Protein AF-A0A978TLA3-F1 (afdb_monomer_lite)

Structure (mmCIF, N/CA/C/O backbone):
data_AF-A0A978TLA3-F1
#
_entry.id   AF-A0A978TLA3-F1
#
loop_
_atom_site.group_PDB
_atom_site.id
_atom_site.type_symbol
_atom_site.label_atom_id
_atom_site.label_alt_id
_atom_site.label_comp_id
_atom_site.label_asym_id
_atom_site.label_entity_id
_atom_site.label_seq_id
_atom_site.pdbx_PDB_ins_code
_atom_site.Cartn_x
_atom_site.Cartn_y
_atom_site.Cartn_z
_atom_site.occupancy
_atom_site.B_iso_or_equiv
_atom_site.auth_seq_id
_atom_site.auth_comp_id
_atom_site.auth_asym_id
_atom_site.auth_atom_id
_atom_site.pdbx_PDB_model_num
ATOM 1 N N . MET A 1 1 ? 11.233 10.760 10.589 1.00 55.78 1 MET A N 1
ATOM 2 C CA . MET A 1 1 ? 12.079 9.953 9.686 1.00 55.78 1 MET A CA 1
ATOM 3 C C . MET A 1 1 ? 11.313 8.679 9.396 1.00 55.78 1 MET A C 1
ATOM 5 O O . MET A 1 1 ? 10.830 8.082 10.350 1.00 55.78 1 MET A O 1
ATOM 9 N N . LEU A 1 2 ? 11.121 8.331 8.123 1.00 65.62 2 LEU A N 1
ATOM 10 C CA . LEU A 1 2 ? 10.446 7.096 7.728 1.00 65.62 2 LEU A CA 1
ATOM 11 C C . LEU A 1 2 ? 11.336 5.895 8.077 1.00 65.62 2 LEU A C 1
ATOM 13 O O . LEU A 1 2 ? 12.502 5.866 7.687 1.00 65.62 2 LEU A O 1
ATOM 17 N N . ASP A 1 3 ? 10.800 4.918 8.809 1.00 76.75 3 ASP A N 1
ATOM 18 C CA . ASP A 1 3 ? 11.485 3.648 9.050 1.00 76.75 3 ASP A CA 1
ATOM 19 C C . ASP A 1 3 ? 11.835 2.974 7.719 1.00 76.75 3 ASP A C 1
ATOM 21 O O . ASP A 1 3 ? 10.970 2.786 6.861 1.00 76.75 3 ASP A O 1
ATOM 25 N N . ASN A 1 4 ? 13.094 2.559 7.561 1.00 76.81 4 ASN A N 1
ATOM 26 C CA . ASN A 1 4 ? 13.593 1.949 6.323 1.00 76.81 4 ASN A CA 1
ATOM 27 C C . ASN A 1 4 ? 12.767 0.712 5.907 1.00 76.81 4 ASN A C 1
ATOM 29 O O . ASN A 1 4 ? 12.542 0.453 4.728 1.00 76.81 4 ASN A O 1
ATOM 33 N N . GLN A 1 5 ? 12.231 -0.012 6.895 1.00 80.12 5 GLN A N 1
ATOM 34 C CA . GLN A 1 5 ? 11.336 -1.144 6.670 1.00 80.12 5 GLN A CA 1
ATOM 35 C C . GLN A 1 5 ? 10.012 -0.722 6.013 1.00 80.12 5 GLN A C 1
ATOM 37 O O . GLN A 1 5 ? 9.573 -1.370 5.068 1.00 80.12 5 GLN A O 1
ATOM 42 N N . LYS A 1 6 ? 9.409 0.400 6.432 1.00 82.44 6 LYS A N 1
ATOM 43 C CA . LYS A 1 6 ? 8.179 0.922 5.813 1.00 82.44 6 LYS A CA 1
ATOM 44 C C . LYS A 1 6 ? 8.408 1.424 4.392 1.00 82.44 6 LYS A C 1
ATOM 46 O O . LYS A 1 6 ? 7.522 1.287 3.554 1.00 82.44 6 LYS A O 1
ATOM 51 N N . ALA A 1 7 ? 9.577 2.003 4.121 1.00 82.75 7 ALA A N 1
ATOM 52 C CA . ALA A 1 7 ? 9.944 2.433 2.774 1.00 82.75 7 ALA A CA 1
ATOM 53 C C . ALA A 1 7 ? 9.991 1.236 1.808 1.00 82.75 7 ALA A C 1
ATOM 55 O O . ALA A 1 7 ? 9.377 1.286 0.744 1.00 82.75 7 ALA A O 1
ATOM 56 N N . GLN A 1 8 ? 10.626 0.133 2.219 1.00 81.56 8 GLN A N 1
ATOM 57 C CA . GLN A 1 8 ? 10.666 -1.110 1.438 1.00 81.56 8 GLN A CA 1
ATOM 58 C C . GLN A 1 8 ? 9.289 -1.764 1.276 1.00 81.56 8 GLN A C 1
ATOM 60 O O . GLN A 1 8 ? 8.979 -2.294 0.208 1.00 81.56 8 GLN A O 1
ATOM 65 N N . GLU A 1 9 ? 8.443 -1.726 2.309 1.00 87.50 9 GLU A N 1
ATOM 66 C CA . GLU A 1 9 ? 7.060 -2.200 2.201 1.00 87.50 9 GLU A CA 1
ATOM 67 C C . GLU A 1 9 ? 6.282 -1.401 1.155 1.00 87.50 9 GLU A C 1
ATOM 69 O O . GLU A 1 9 ? 5.648 -1.992 0.281 1.00 87.50 9 GLU A O 1
ATOM 74 N N . LEU A 1 10 ? 6.345 -0.068 1.235 1.00 87.12 10 LEU A N 1
ATOM 75 C CA . LEU A 1 10 ? 5.689 0.837 0.295 1.00 87.12 10 LEU A CA 1
ATOM 76 C C . LEU A 1 10 ? 6.213 0.649 -1.127 1.00 87.12 10 LEU A C 1
ATOM 78 O O . LEU A 1 10 ? 5.418 0.664 -2.058 1.00 87.12 10 LEU A O 1
ATOM 82 N N . GLU A 1 11 ? 7.509 0.415 -1.304 1.00 86.38 11 GLU A N 1
ATOM 83 C CA . GLU A 1 11 ? 8.090 0.086 -2.606 1.00 86.38 11 GLU A CA 1
ATOM 84 C C . GLU A 1 11 ? 7.514 -1.224 -3.171 1.00 86.38 11 GLU A C 1
ATOM 86 O O . GLU A 1 11 ? 6.992 -1.245 -4.287 1.00 86.38 11 GLU A O 1
ATOM 91 N N . CYS A 1 12 ? 7.506 -2.301 -2.376 1.00 85.25 12 CYS A N 1
ATOM 92 C CA . CYS A 1 12 ? 6.905 -3.582 -2.767 1.00 85.25 12 CYS A CA 1
ATOM 93 C C . CYS A 1 12 ? 5.413 -3.454 -3.117 1.00 85.25 12 CYS A C 1
ATOM 95 O O . CYS A 1 12 ? 4.933 -4.102 -4.047 1.00 85.25 12 CYS A O 1
ATOM 97 N N . LEU A 1 13 ? 4.682 -2.622 -2.375 1.00 87.56 13 LEU A N 1
ATOM 98 C CA . LEU A 1 13 ? 3.252 -2.389 -2.564 1.00 87.56 13 LEU A CA 1
ATOM 99 C C . LEU A 1 13 ? 2.943 -1.534 -3.786 1.00 87.56 13 LEU A C 1
ATOM 101 O O . LEU A 1 13 ? 2.068 -1.895 -4.565 1.00 87.56 13 LEU A O 1
ATOM 105 N N . VAL A 1 14 ? 3.615 -0.393 -3.922 1.00 84.88 14 VAL A N 1
ATOM 106 C CA . VAL A 1 14 ? 3.273 0.648 -4.899 1.00 84.88 14 VAL A CA 1
ATOM 107 C C . VAL A 1 14 ? 3.968 0.405 -6.231 1.00 84.88 14 VAL A C 1
ATOM 109 O O . VAL A 1 14 ? 3.318 0.513 -7.267 1.00 84.88 14 VAL A O 1
ATOM 112 N N . LEU A 1 15 ? 5.255 0.043 -6.221 1.00 83.94 15 LEU A N 1
ATOM 113 C CA . LEU A 1 15 ? 5.983 -0.291 -7.449 1.00 83.94 15 LEU A CA 1
ATOM 114 C C . LEU A 1 15 ? 5.786 -1.758 -7.828 1.00 83.94 15 LEU A C 1
ATOM 116 O O . LEU A 1 15 ? 5.590 -2.075 -8.998 1.00 83.94 15 LEU A O 1
ATOM 120 N N . GLY A 1 16 ? 5.842 -2.654 -6.840 1.00 82.38 16 GLY A N 1
ATOM 121 C CA . GLY A 1 16 ? 5.709 -4.090 -7.078 1.00 82.38 16 GLY A CA 1
ATOM 122 C C . GLY A 1 16 ? 4.262 -4.557 -7.248 1.00 82.38 16 GLY A C 1
ATOM 123 O O . GLY A 1 16 ? 4.019 -5.518 -7.966 1.00 82.38 16 GLY A O 1
ATOM 124 N N . GLY A 1 17 ? 3.290 -3.907 -6.603 1.00 84.19 17 GLY A N 1
ATOM 125 C CA . GLY A 1 17 ? 1.906 -4.389 -6.582 1.00 84.19 17 GLY A CA 1
ATOM 126 C C . GLY A 1 17 ? 1.708 -5.661 -5.748 1.00 84.19 17 GLY A C 1
ATOM 127 O O . GLY A 1 17 ? 0.702 -6.347 -5.917 1.00 84.19 17 GLY A O 1
ATOM 128 N N . PHE A 1 18 ? 2.647 -6.000 -4.852 1.00 89.62 18 PHE A N 1
ATOM 129 C CA . PHE A 1 18 ? 2.619 -7.237 -4.065 1.00 89.62 18 PHE A CA 1
ATOM 130 C C . PHE A 1 18 ? 2.587 -6.978 -2.558 1.00 89.62 18 PHE A C 1
ATOM 132 O O . PHE A 1 18 ? 3.141 -6.011 -2.039 1.00 89.62 18 PHE A O 1
ATOM 139 N N . CYS A 1 19 ? 1.934 -7.879 -1.823 1.00 88.81 19 CYS A N 1
ATOM 140 C CA . CYS A 1 19 ? 1.889 -7.816 -0.371 1.00 88.81 19 CYS A CA 1
ATOM 141 C C . CYS A 1 19 ? 3.296 -8.067 0.195 1.00 88.81 19 CYS A C 1
ATOM 143 O O . CYS A 1 19 ? 3.876 -9.110 -0.112 1.00 88.81 19 CYS A O 1
ATOM 145 N N . PRO A 1 20 ? 3.822 -7.214 1.089 1.00 87.81 20 PRO A N 1
ATOM 146 C CA . PRO A 1 20 ? 5.173 -7.387 1.627 1.00 87.81 20 PRO A CA 1
ATOM 147 C C . PRO A 1 20 ? 5.319 -8.669 2.462 1.00 87.81 20 PRO A C 1
ATOM 149 O O . PRO A 1 20 ? 6.415 -9.201 2.595 1.00 87.81 20 PRO A O 1
ATOM 152 N N . ASN A 1 21 ? 4.210 -9.202 2.986 1.00 87.75 21 ASN A N 1
ATOM 153 C CA . ASN A 1 21 ? 4.213 -10.402 3.820 1.00 87.75 21 ASN A CA 1
ATOM 154 C C . ASN A 1 21 ? 4.117 -11.713 3.016 1.00 87.75 21 ASN A C 1
ATOM 156 O O . ASN A 1 21 ? 4.889 -12.637 3.236 1.00 87.75 21 ASN A O 1
ATOM 160 N N . CYS A 1 22 ? 3.157 -11.821 2.089 1.00 89.12 22 CYS A N 1
ATOM 161 C CA . CYS A 1 22 ? 2.889 -13.076 1.362 1.00 89.12 22 CYS A CA 1
ATOM 162 C C . CYS A 1 22 ? 3.180 -13.013 -0.141 1.00 89.12 22 CYS A C 1
ATOM 164 O O . CYS A 1 22 ? 2.959 -13.995 -0.843 1.00 89.12 22 CYS A O 1
ATOM 166 N N . ARG A 1 23 ? 3.623 -11.854 -0.646 1.00 87.25 23 ARG A N 1
ATOM 167 C CA . ARG A 1 23 ? 3.851 -11.562 -2.072 1.00 87.25 23 ARG A CA 1
ATOM 168 C C . ARG A 1 23 ? 2.640 -11.772 -2.989 1.00 87.25 23 ARG A C 1
ATOM 170 O O . ARG A 1 23 ? 2.787 -11.797 -4.203 1.00 87.25 23 ARG A O 1
ATOM 177 N N . SER A 1 24 ? 1.434 -11.886 -2.433 1.00 88.62 24 SER A N 1
ATOM 178 C CA . SER A 1 24 ? 0.207 -11.917 -3.230 1.00 88.62 24 SER A CA 1
ATOM 179 C C . SER A 1 24 ? -0.059 -10.560 -3.880 1.00 88.62 24 SER A C 1
ATOM 181 O O . SER A 1 24 ? 0.111 -9.529 -3.228 1.00 88.62 24 SER A O 1
ATOM 183 N N . ALA A 1 25 ? -0.538 -10.574 -5.123 1.00 86.12 25 ALA A N 1
ATOM 184 C CA . ALA A 1 25 ? -1.018 -9.387 -5.832 1.00 86.12 25 ALA A CA 1
ATOM 185 C C . ALA A 1 25 ? -2.443 -8.964 -5.417 1.00 86.12 25 ALA A C 1
ATOM 187 O O . ALA A 1 25 ? -2.920 -7.901 -5.803 1.00 86.12 25 ALA A O 1
ATOM 188 N N . ASP A 1 26 ? -3.145 -9.781 -4.620 1.00 86.00 26 ASP A N 1
ATOM 189 C CA . ASP A 1 26 ? -4.514 -9.488 -4.184 1.00 86.00 26 ASP A CA 1
ATOM 190 C C . ASP A 1 26 ? -4.513 -8.519 -2.988 1.00 86.00 26 ASP A C 1
ATOM 192 O O . ASP A 1 26 ? -4.594 -8.913 -1.813 1.00 86.00 26 ASP A O 1
ATOM 196 N N . ILE A 1 27 ? -4.341 -7.233 -3.301 1.00 86.00 27 ILE A N 1
ATOM 197 C CA . ILE A 1 27 ? -4.271 -6.135 -2.336 1.00 86.00 27 ILE A CA 1
ATOM 198 C C . ILE A 1 27 ? -5.410 -5.156 -2.584 1.00 86.00 27 ILE A C 1
ATOM 200 O O . ILE A 1 27 ? -5.622 -4.658 -3.685 1.00 86.00 27 ILE A O 1
ATOM 204 N N . ARG A 1 28 ? -6.134 -4.839 -1.514 1.00 85.62 28 ARG A N 1
ATOM 205 C CA . ARG A 1 28 ? -7.173 -3.816 -1.490 1.00 85.62 28 ARG A CA 1
ATOM 206 C C . ARG A 1 28 ? -6.598 -2.512 -0.966 1.00 85.62 28 ARG A C 1
ATOM 208 O O . ARG A 1 28 ? -6.050 -2.468 0.135 1.00 85.62 28 ARG A O 1
ATOM 215 N N . TYR A 1 29 ? -6.796 -1.455 -1.739 1.00 82.69 29 TYR A N 1
ATOM 216 C CA . TYR A 1 29 ? -6.463 -0.086 -1.375 1.00 82.69 29 TYR A CA 1
ATOM 217 C C . TYR A 1 29 ? -7.711 0.656 -0.885 1.00 82.69 29 TYR A C 1
ATOM 219 O O . TYR A 1 29 ? -8.787 0.528 -1.473 1.00 82.69 29 TYR A O 1
ATOM 227 N N . ARG A 1 30 ? -7.580 1.419 0.205 1.00 80.75 30 ARG A N 1
ATOM 228 C CA . ARG A 1 30 ? -8.600 2.362 0.682 1.00 80.75 30 ARG A CA 1
ATOM 229 C C . ARG A 1 30 ? -7.948 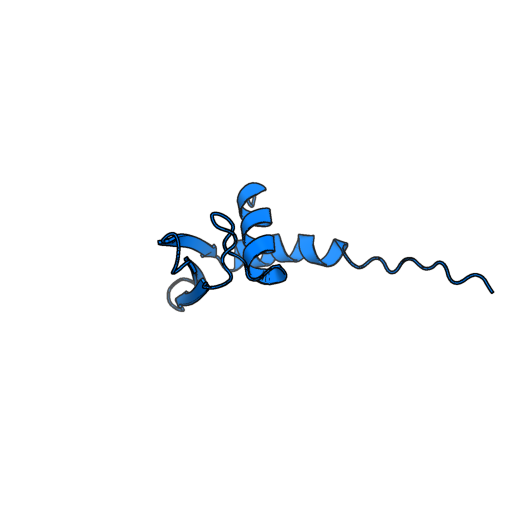3.658 1.138 1.00 80.75 30 ARG A C 1
ATOM 231 O O . ARG A 1 30 ? -7.080 3.644 2.012 1.00 80.75 30 ARG A O 1
ATOM 238 N N . GLU A 1 31 ? -8.436 4.764 0.600 1.00 75.75 31 GLU A N 1
ATOM 239 C CA . GLU A 1 31 ? -8.080 6.106 1.041 1.00 75.75 31 GLU A CA 1
ATOM 240 C C . GLU A 1 31 ? -9.135 6.622 2.021 1.00 75.75 31 GLU A C 1
ATOM 242 O O . GLU A 1 31 ? -10.335 6.477 1.789 1.00 75.75 31 GLU A O 1
ATOM 247 N N . TYR A 1 32 ? -8.687 7.191 3.138 1.00 71.56 32 TYR A N 1
ATOM 248 C CA . TYR A 1 32 ? -9.561 7.872 4.086 1.00 71.56 32 TYR A CA 1
ATOM 249 C C . TYR A 1 32 ? -9.274 9.377 4.026 1.00 71.56 32 TYR A C 1
ATOM 251 O O . TYR A 1 32 ? -8.241 9.829 4.532 1.00 71.56 32 TYR A O 1
ATOM 259 N N . GLU A 1 33 ? -10.203 10.142 3.440 1.00 57.44 33 GLU A N 1
ATOM 260 C CA . GLU A 1 33 ? -10.117 11.609 3.303 1.00 57.44 33 GLU A CA 1
ATOM 261 C C . GLU A 1 33 ? -9.912 12.312 4.652 1.00 57.44 33 GLU A C 1
ATOM 263 O O . GLU A 1 33 ? -9.101 13.228 4.762 1.00 57.44 33 GLU A O 1
ATOM 268 N N . GLU A 1 34 ? -10.565 11.823 5.709 1.00 56.69 34 GLU A N 1
ATOM 269 C CA . GLU A 1 34 ? -10.632 12.488 7.019 1.00 56.69 34 GLU A CA 1
ATOM 270 C C . GLU A 1 34 ? -9.274 12.604 7.741 1.00 56.69 34 GLU A C 1
ATOM 272 O O . GLU A 1 34 ? -9.135 13.364 8.692 1.00 56.69 34 GLU A O 1
ATOM 277 N N . ASN A 1 35 ? -8.249 11.860 7.305 1.00 66.12 35 ASN A N 1
ATOM 278 C CA . ASN A 1 35 ? -6.921 11.880 7.928 1.00 66.12 35 ASN A CA 1
ATOM 279 C C . ASN A 1 35 ? -5.746 11.803 6.938 1.00 66.12 35 ASN A C 1
ATOM 281 O O . ASN A 1 35 ? -4.610 11.626 7.381 1.00 66.12 35 ASN A O 1
ATOM 285 N N . LYS A 1 36 ? -5.990 11.883 5.619 1.00 74.00 36 LYS A N 1
ATOM 286 C CA . LYS A 1 36 ? -4.964 11.652 4.575 1.00 74.00 36 LYS A CA 1
ATOM 287 C C . LYS A 1 36 ? -4.149 10.373 4.827 1.00 74.00 36 LYS A C 1
ATOM 289 O O . LYS A 1 36 ? -2.922 10.346 4.690 1.00 74.00 36 LYS A O 1
ATOM 294 N N . LYS A 1 37 ? -4.843 9.325 5.283 1.00 83.12 37 LYS A N 1
ATOM 295 C CA . LYS A 1 37 ? -4.259 8.015 5.584 1.00 83.12 37 LYS A CA 1
ATOM 296 C C . LYS A 1 37 ? -4.664 7.019 4.511 1.00 83.12 37 LYS A C 1
ATOM 298 O O . LYS A 1 37 ? -5.843 6.833 4.217 1.00 83.12 37 LYS A O 1
ATOM 303 N N . PHE A 1 38 ? -3.656 6.337 4.007 1.00 86.19 38 PHE A N 1
ATOM 304 C CA . PHE A 1 38 ? -3.713 5.322 2.979 1.00 86.19 38 PHE A CA 1
ATOM 305 C C . PHE A 1 38 ? -3.633 3.959 3.653 1.00 86.19 38 PHE A C 1
ATOM 307 O O . PHE A 1 38 ? -2.656 3.644 4.336 1.00 86.19 38 PHE A O 1
ATOM 314 N N . CYS A 1 39 ? -4.689 3.165 3.518 1.00 87.94 39 CYS A N 1
ATOM 315 C CA . CYS A 1 39 ? -4.745 1.807 4.039 1.00 87.94 39 CYS A CA 1
ATOM 316 C C . CYS A 1 39 ? -4.605 0.798 2.904 1.00 87.94 39 CYS A C 1
ATOM 318 O O . CYS A 1 39 ? -5.341 0.841 1.920 1.00 87.94 39 CYS A O 1
ATOM 320 N N . PHE A 1 40 ? -3.731 -0.176 3.114 1.00 88.56 40 PHE A N 1
ATOM 321 C CA . PHE A 1 40 ? -3.559 -1.334 2.252 1.00 88.56 40 PHE A CA 1
ATOM 322 C C . PHE A 1 40 ? -3.915 -2.584 3.042 1.00 88.56 40 PHE A C 1
ATOM 324 O O . PHE A 1 40 ? -3.530 -2.718 4.204 1.00 88.56 40 PHE A O 1
ATOM 331 N N . GLN A 1 41 ? -4.647 -3.506 2.427 1.00 90.06 41 GLN A N 1
ATOM 332 C CA . GLN A 1 41 ? -4.967 -4.794 3.027 1.00 90.06 41 GLN A CA 1
ATOM 333 C C . GLN A 1 41 ? -4.795 -5.914 2.008 1.00 90.06 41 GLN A C 1
ATOM 335 O O . GLN A 1 41 ? -5.407 -5.877 0.947 1.00 90.06 41 GLN A O 1
ATOM 340 N N . CYS A 1 42 ? -4.035 -6.950 2.349 1.00 90.50 42 CYS A N 1
ATOM 341 C CA . CYS A 1 42 ? -3.979 -8.161 1.538 1.00 90.50 42 CYS A CA 1
ATOM 342 C C . CYS A 1 42 ? -5.175 -9.069 1.847 1.00 90.50 42 CYS A C 1
ATOM 344 O O . CYS A 1 42 ? -5.418 -9.389 3.014 1.00 90.50 42 CYS A O 1
ATOM 346 N N . SER A 1 43 ? -5.901 -9.522 0.822 1.00 87.62 43 SER A N 1
ATOM 347 C CA . SER A 1 43 ? -7.034 -10.441 1.016 1.00 87.62 43 SER A CA 1
ATOM 348 C C . SER A 1 43 ? -6.593 -11.877 1.307 1.00 87.62 43 SER A C 1
ATOM 350 O O . SER A 1 43 ? -7.375 -12.636 1.866 1.00 87.62 43 SER A O 1
ATOM 352 N N . GLN A 1 44 ? -5.360 -12.250 0.943 1.00 88.75 44 GLN A N 1
ATOM 353 C CA . GLN A 1 44 ? -4.844 -13.613 1.122 1.00 88.75 44 GLN A CA 1
ATOM 354 C C . GLN A 1 44 ? -4.364 -13.869 2.555 1.00 88.75 44 GLN A C 1
ATOM 356 O O . GLN A 1 44 ? -4.876 -14.752 3.232 1.00 88.75 44 GLN A O 1
ATOM 361 N N . CYS A 1 45 ? -3.394 -13.088 3.043 1.00 89.75 45 CYS A N 1
ATOM 362 C CA . CYS A 1 45 ? -2.818 -13.293 4.379 1.00 89.75 45 CYS A CA 1
ATOM 363 C C . CYS A 1 45 ? -3.382 -12.353 5.454 1.00 89.75 45 CYS A C 1
ATOM 365 O O . CYS A 1 45 ? -2.986 -12.435 6.613 1.00 89.75 45 CYS A O 1
ATOM 367 N N . GLY A 1 46 ? -4.266 -11.422 5.082 1.00 86.88 46 GLY A N 1
ATOM 368 C CA . GLY A 1 46 ? -4.868 -10.469 6.014 1.00 86.88 46 GLY A CA 1
ATOM 369 C C . GLY A 1 46 ? -3.935 -9.351 6.490 1.00 86.88 46 GLY A C 1
ATOM 370 O O . GLY A 1 46 ? -4.336 -8.584 7.367 1.00 86.88 46 GLY A O 1
ATOM 371 N N . TRP A 1 47 ? -2.726 -9.234 5.926 1.00 89.50 47 TRP A N 1
ATOM 372 C CA . TRP A 1 47 ? -1.785 -8.152 6.238 1.00 89.50 47 TRP A CA 1
ATOM 373 C C . TRP A 1 47 ? -2.429 -6.779 6.018 1.00 89.50 47 TRP A C 1
ATOM 375 O O . TRP A 1 47 ? -3.191 -6.604 5.065 1.00 89.50 47 TRP A O 1
ATOM 385 N N . LYS A 1 48 ? -2.123 -5.814 6.893 1.00 88.69 48 LYS A N 1
ATOM 386 C CA . LYS A 1 48 ? -2.650 -4.445 6.840 1.00 88.69 48 LYS A CA 1
ATOM 387 C C . LYS A 1 48 ? -1.525 -3.434 7.036 1.00 88.69 48 LYS A C 1
ATOM 389 O O . LYS A 1 48 ? -0.886 -3.443 8.083 1.00 88.69 48 LYS A O 1
ATOM 394 N N . GLY A 1 49 ? -1.367 -2.530 6.080 1.00 87.06 49 GLY A N 1
ATOM 395 C CA . GLY A 1 49 ? -0.473 -1.378 6.165 1.00 87.06 49 GLY A CA 1
ATOM 396 C C . GLY A 1 49 ? -1.271 -0.088 6.241 1.00 87.06 49 GLY A C 1
ATOM 397 O O . GLY A 1 49 ? -2.294 0.055 5.570 1.00 87.06 49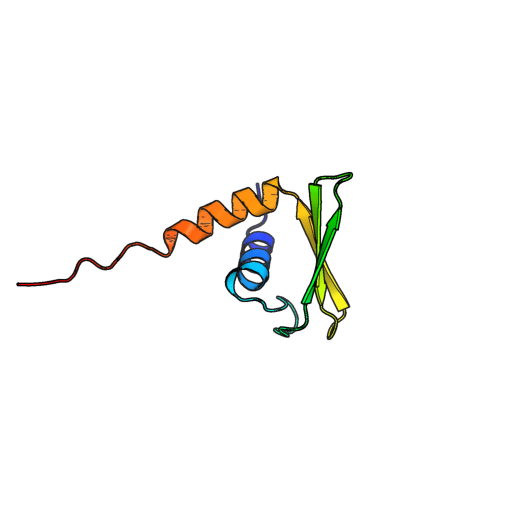 GLY A O 1
ATOM 398 N N . LYS A 1 50 ? -0.819 0.851 7.071 1.00 89.31 50 LYS A N 1
ATOM 399 C CA . LYS A 1 50 ? -1.385 2.199 7.148 1.00 89.31 50 LYS A CA 1
ATOM 400 C C . LYS A 1 50 ? -0.259 3.206 7.024 1.00 89.31 50 LYS A C 1
ATOM 402 O O . LYS A 1 50 ? 0.668 3.170 7.831 1.00 89.31 50 LYS A O 1
ATOM 407 N N . TYR A 1 51 ? -0.393 4.106 6.063 1.00 87.94 51 TYR A N 1
ATOM 408 C CA . TYR A 1 51 ? 0.616 5.107 5.753 1.00 87.94 51 TYR A CA 1
ATOM 409 C C . TYR A 1 51 ? -0.043 6.472 5.602 1.00 87.94 51 TYR A C 1
ATOM 411 O O . TYR A 1 51 ? -1.187 6.587 5.168 1.00 87.94 51 TYR A O 1
ATOM 419 N N . THR A 1 52 ? 0.653 7.519 6.003 1.00 87.88 52 THR A N 1
ATOM 420 C CA . THR A 1 52 ? 0.242 8.907 5.779 1.00 87.88 52 THR A CA 1
ATOM 421 C C . THR A 1 52 ? 0.721 9.401 4.415 1.00 87.88 52 THR A C 1
ATOM 423 O O . THR A 1 52 ? 1.630 8.823 3.815 1.00 87.88 52 THR A O 1
ATOM 426 N N . SER A 1 53 ? 0.141 10.501 3.926 1.00 84.50 53 SER A N 1
ATOM 427 C CA . SER A 1 53 ? 0.636 11.176 2.714 1.00 84.50 53 SER A CA 1
ATOM 428 C C . SER A 1 53 ? 2.113 11.560 2.815 1.00 84.50 53 SER A C 1
ATOM 430 O O . SER A 1 53 ? 2.828 11.514 1.818 1.00 84.50 53 SER A O 1
ATOM 432 N N . GLU A 1 54 ? 2.579 11.930 4.011 1.00 86.38 54 GLU A N 1
ATOM 433 C CA . GLU A 1 54 ? 3.980 12.286 4.249 1.00 86.38 54 GLU A CA 1
ATOM 434 C C . GLU A 1 54 ? 4.900 11.066 4.115 1.00 86.38 54 GLU A C 1
ATOM 436 O O . GLU A 1 54 ? 5.910 11.150 3.424 1.00 86.38 54 GLU A O 1
ATOM 441 N N . GLU A 1 55 ? 4.523 9.916 4.685 1.00 86.56 55 GLU A N 1
ATOM 442 C CA . GLU A 1 55 ? 5.290 8.667 4.562 1.00 86.56 55 GLU A CA 1
ATOM 443 C C . GLU A 1 55 ? 5.383 8.188 3.105 1.00 86.56 55 GLU A C 1
ATOM 445 O O . GLU A 1 55 ? 6.453 7.778 2.662 1.00 86.56 55 GLU A O 1
ATOM 450 N N . LEU A 1 56 ? 4.295 8.296 2.335 1.00 84.12 56 LEU A N 1
ATOM 451 C CA . LEU A 1 56 ? 4.298 7.992 0.899 1.00 84.12 56 LEU A CA 1
ATOM 452 C C . LEU A 1 56 ? 5.177 8.956 0.099 1.00 84.12 56 LEU A C 1
ATOM 454 O O . LEU A 1 56 ? 5.915 8.522 -0.779 1.00 84.12 56 LEU A O 1
ATOM 458 N N . THR A 1 57 ? 5.122 10.251 0.419 1.00 84.75 57 THR A N 1
ATOM 459 C CA . THR A 1 57 ? 5.954 11.271 -0.239 1.00 84.75 57 THR A CA 1
ATOM 460 C C . THR A 1 57 ? 7.434 11.070 0.085 1.00 84.75 57 THR A C 1
ATOM 462 O O . THR A 1 57 ? 8.285 11.235 -0.779 1.00 84.75 57 THR A O 1
ATOM 465 N N . GLN A 1 58 ? 7.764 10.695 1.322 1.00 85.69 58 GLN A N 1
ATOM 466 C CA . GLN A 1 58 ? 9.138 10.374 1.707 1.00 85.69 58 GLN A CA 1
ATOM 467 C C . GLN A 1 58 ? 9.629 9.096 1.021 1.00 85.69 58 GLN A C 1
ATOM 469 O O . GLN A 1 58 ? 10.754 9.076 0.535 1.00 85.69 58 GLN A O 1
ATOM 474 N N . ALA A 1 59 ? 8.793 8.057 0.926 1.00 84.75 59 ALA A N 1
ATOM 475 C CA . ALA A 1 59 ? 9.148 6.833 0.209 1.00 84.75 59 ALA A CA 1
ATOM 476 C C . ALA A 1 59 ? 9.368 7.087 -1.293 1.00 84.75 59 ALA A C 1
ATOM 478 O O . ALA A 1 59 ? 10.320 6.568 -1.872 1.00 84.75 59 ALA A O 1
ATOM 479 N N . SER A 1 60 ? 8.543 7.935 -1.919 1.00 84.19 60 SER A N 1
ATOM 480 C CA . SER A 1 60 ? 8.654 8.219 -3.353 1.00 84.19 60 SER A CA 1
ATOM 481 C C . SER A 1 60 ? 9.922 8.976 -3.741 1.00 84.19 60 SER A C 1
ATOM 483 O O . SER A 1 60 ? 10.412 8.802 -4.857 1.00 84.19 60 SER A O 1
ATOM 485 N N . GLN A 1 61 ? 10.516 9.742 -2.820 1.00 82.81 61 GLN A N 1
ATOM 486 C CA . GLN A 1 61 ? 11.822 10.376 -3.040 1.00 82.81 61 GLN A CA 1
ATOM 487 C C . GLN A 1 61 ? 12.924 9.347 -3.326 1.00 82.81 61 GLN A C 1
ATOM 489 O O . GLN A 1 61 ? 13.832 9.632 -4.104 1.00 82.81 61 GLN A O 1
ATOM 494 N N . SER A 1 62 ? 12.836 8.147 -2.746 1.00 75.19 62 SER A N 1
ATOM 495 C CA . SER A 1 62 ? 13.805 7.069 -2.971 1.00 75.19 62 SER A CA 1
ATOM 496 C C . SER A 1 62 ? 13.576 6.317 -4.286 1.00 75.19 62 SER A C 1
ATOM 498 O O . SER A 1 62 ? 14.530 5.793 -4.854 1.00 75.19 62 SER A O 1
ATOM 500 N N . TRP A 1 63 ? 12.353 6.310 -4.824 1.00 78.00 63 TRP A N 1
ATOM 501 C CA . TRP A 1 63 ? 12.034 5.608 -6.077 1.00 78.00 63 TRP A CA 1
ATOM 502 C C . TRP A 1 63 ? 12.625 6.293 -7.315 1.00 78.00 63 TRP A C 1
ATOM 504 O O . TRP A 1 63 ? 12.953 5.635 -8.301 1.00 78.00 63 TRP A O 1
ATOM 514 N N . HIS A 1 64 ? 12.812 7.614 -7.260 1.00 63.22 64 HIS A N 1
ATOM 515 C CA . HIS A 1 64 ? 13.372 8.393 -8.366 1.00 63.22 64 HIS A CA 1
ATOM 516 C C . HIS A 1 64 ? 14.865 8.135 -8.629 1.00 63.22 64 HIS A C 1
ATOM 518 O O . HIS A 1 64 ? 15.339 8.446 -9.718 1.00 63.22 64 HIS A O 1
ATOM 524 N N . MET A 1 65 ? 15.608 7.533 -7.692 1.00 56.75 65 MET A N 1
ATOM 525 C CA . MET A 1 65 ? 17.031 7.215 -7.893 1.00 56.75 65 MET A CA 1
ATOM 526 C C . MET A 1 65 ? 17.280 5.975 -8.773 1.00 56.75 65 MET A C 1
ATOM 528 O O . MET A 1 65 ? 18.431 5.648 -9.042 1.00 56.75 65 MET A O 1
ATOM 532 N N . ILE A 1 66 ? 16.232 5.295 -9.255 1.00 55.03 66 ILE A N 1
ATOM 533 C CA . ILE A 1 66 ? 16.352 4.088 -10.097 1.00 55.03 66 ILE A CA 1
ATOM 534 C C . ILE A 1 66 ? 16.407 4.432 -11.606 1.00 55.03 66 ILE A C 1
ATOM 536 O O . ILE A 1 66 ? 16.585 3.551 -12.440 1.00 55.03 66 ILE A O 1
ATOM 540 N N . GLN A 1 67 ? 16.328 5.712 -11.992 1.00 49.06 67 GLN A N 1
ATOM 541 C CA . GLN A 1 67 ? 16.526 6.147 -13.382 1.00 49.06 67 GLN A CA 1
ATOM 542 C C . GLN A 1 67 ? 17.723 7.089 -13.525 1.00 49.06 67 GLN A C 1
ATOM 544 O O . GLN A 1 67 ? 17.573 8.255 -13.879 1.00 49.06 67 GLN A O 1
ATOM 549 N N . SER A 1 68 ? 18.927 6.567 -13.305 1.00 48.41 68 SER A N 1
ATOM 550 C CA . SER A 1 68 ? 20.059 7.039 -14.102 1.00 48.41 68 SER A CA 1
ATOM 551 C C . SER A 1 68 ? 20.049 6.202 -15.381 1.00 48.41 68 SER A C 1
ATOM 553 O O . SER A 1 68 ? 20.326 5.004 -15.292 1.00 48.41 68 SER A O 1
ATOM 555 N N . PRO A 1 69 ? 19.669 6.745 -16.552 1.00 50.53 69 PRO A N 1
ATOM 556 C CA . PRO A 1 69 ? 19.9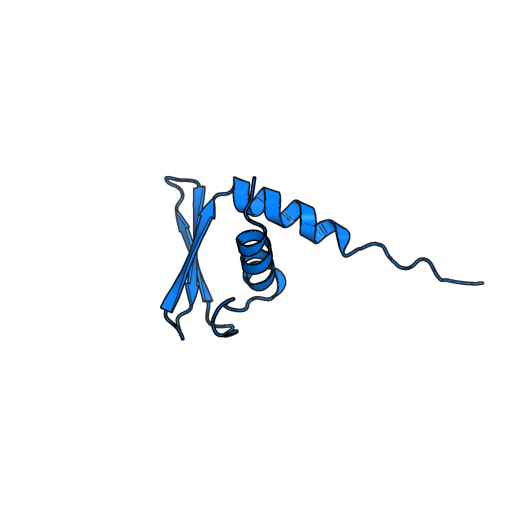57 6.060 -17.800 1.00 50.53 69 PRO A CA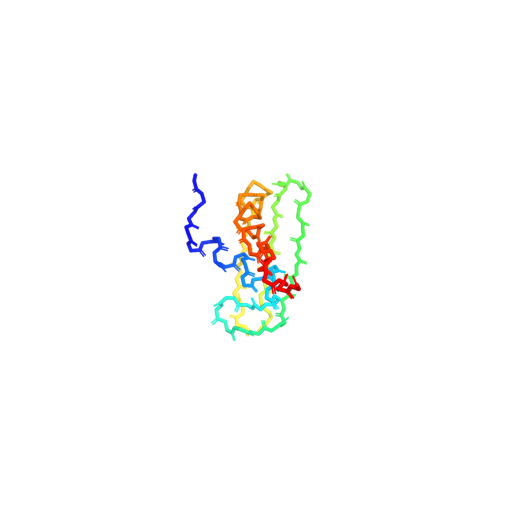 1
ATOM 557 C C . PRO A 1 69 ? 21.473 5.858 -17.870 1.00 50.53 69 PRO A C 1
ATOM 559 O O . PRO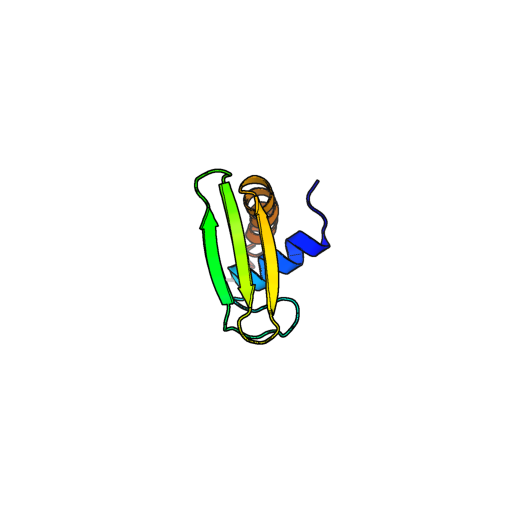 A 1 69 ? 22.242 6.802 -17.701 1.00 50.53 69 PRO A O 1
ATOM 562 N N . ASP A 1 70 ? 21.885 4.610 -18.055 1.00 51.72 70 ASP A N 1
ATOM 563 C CA . ASP A 1 70 ? 23.249 4.260 -18.421 1.00 51.72 70 ASP A CA 1
ATOM 564 C C . ASP A 1 70 ? 23.513 4.898 -19.796 1.00 51.72 70 ASP A C 1
ATOM 566 O O . ASP A 1 70 ? 23.108 4.375 -20.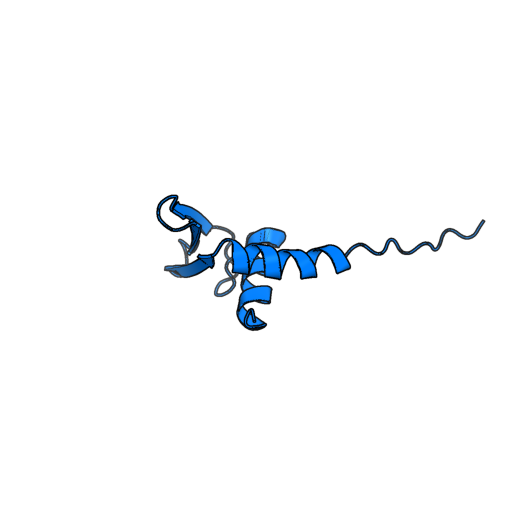835 1.00 51.72 70 ASP A O 1
ATOM 570 N N . GLU A 1 71 ? 24.081 6.105 -19.806 1.00 54.56 71 GLU A N 1
ATOM 571 C CA . GLU A 1 71 ? 24.594 6.752 -21.013 1.00 54.56 71 GLU A CA 1
ATOM 572 C C . GLU A 1 71 ? 25.878 6.034 -21.454 1.00 54.56 71 GLU A C 1
ATOM 574 O O . GLU A 1 71 ? 26.976 6.576 -21.372 1.00 54.56 71 GLU A O 1
ATOM 579 N N . THR A 1 72 ? 25.740 4.799 -21.940 1.00 55.84 72 THR A N 1
ATOM 580 C CA . THR A 1 72 ? 26.765 4.130 -22.745 1.00 55.84 72 THR A CA 1
ATOM 581 C C . THR A 1 72 ? 26.205 3.904 -24.146 1.00 55.84 72 THR A C 1
ATOM 583 O O . THR A 1 72 ? 25.801 2.806 -24.519 1.00 55.84 72 THR A O 1
ATOM 586 N N . PHE A 1 73 ? 26.151 4.975 -24.937 1.00 56.53 73 PHE A N 1
ATOM 587 C CA . PHE A 1 73 ? 26.105 4.870 -26.394 1.00 56.53 73 PHE A CA 1
ATOM 588 C C . PHE A 1 73 ? 27.442 5.387 -26.922 1.00 56.53 73 PHE A C 1
ATOM 590 O O . PHE A 1 73 ? 27.628 6.582 -27.139 1.00 56.53 73 PHE A O 1
ATOM 597 N N . GLU A 1 74 ? 28.399 4.472 -27.070 1.00 57.75 74 GLU A N 1
ATOM 598 C CA . GLU A 1 74 ? 29.572 4.706 -27.907 1.00 57.75 74 GLU A CA 1
ATOM 599 C C . GLU A 1 74 ? 29.112 4.868 -29.368 1.00 57.75 74 GLU A C 1
ATOM 601 O O . GLU A 1 74 ? 28.298 4.092 -29.880 1.00 57.75 74 GLU A O 1
ATOM 606 N N . SER A 1 75 ? 29.618 5.895 -30.047 1.00 57.72 75 SER A N 1
ATOM 607 C CA . SER A 1 75 ? 29.614 6.037 -31.508 1.00 57.72 75 SER A CA 1
ATOM 608 C C . SER A 1 75 ? 30.882 6.747 -31.946 1.00 57.72 75 SER A C 1
ATOM 610 O O . SER A 1 75 ? 31.285 7.701 -31.243 1.00 57.72 75 SER A O 1
#

Sequence (75 aa):
MLDNQKAQELECLVLGGFCPNCRSADIRYREYEENKKFCFQCSQCGWKGKYTSEELTQASQSWHMIQSPDETFES

Secondary structure (DSSP, 8-state):
---HHHHHHHHHHHTS-S-TTT--S-EEEEEEGGGTEEEEEETTT--EEEEEHHHHHHHHHHHGGG---------

Radius of gyration: 15.14 Å; chains: 1; bounding box: 40×26×41 Å

pLDDT: mean 78.43, std 12.73, range [48.41, 90.5]

Foldseek 3Di:
DADPVVLVQLCCCVVVCAHPPPRDNQKDWDADPVQQKIWIAHPPPGDIDIDHPVNNVVSVVVVVVVDPPPPPDDD